Protein AF-A0A956YGV3-F1 (afdb_monomer_lite)

Secondary structure (DSSP, 8-state):
---THHHHHHHHHHHHHHHHHHHHHHHHHHHHHHHHHHHHHHHHHHHHHHHHHHHHHHTTTPPPHHHHHHTTT-TTSS-PPEEEEEE-PPPTTS---EEEEEEE-BTTTBS-----GGGS-HHHHHHHHHHH-TTTTTSSSS-HHHHHHHTT--

Radius of gyration: 38.74 Å; chains: 1; bounding box: 91×34×117 Å

Foldseek 3Di:
DDDPVVVVVVVVVVVVVVVVVVVVVVVVVVVVVVVVVVVVVVVVVVVVVVVVVVVCVVCVPPDDPVVVVCQVVPPPPAQAKDWDWDWDDQDPVRDTDTDTDDIDADPVRGHDDDDPPVPDPPVVVCVCCVPPPVCVVPDPPDDPVVVVVVVVVD

pLDDT: mean 81.66, std 15.14, range [51.5, 97.94]

Sequence (154 aa):
MPKPARIIKWRIRRQQRRQRSGVNVFRWLSVIVLGLATAVFTFIILGAVGVTAVFASFTRDLPDFTELERLGQDSSATFETTKIYAWGQPAANGQRDLTLIYEVIDPLGGDRQWLPLDQIPQQLIDATIAIEDRTFYTNQGFDMIGIGRAFNEY

Structure (mmCIF, N/CA/C/O backbone):
data_AF-A0A956YGV3-F1
#
_entry.id   AF-A0A956YGV3-F1
#
loop_
_atom_site.group_PDB
_atom_site.id
_atom_site.type_symbol
_atom_site.label_atom_id
_atom_site.label_alt_id
_atom_site.label_comp_id
_atom_site.label_asym_id
_atom_site.label_entity_id
_atom_site.label_seq_id
_atom_site.pdbx_PDB_ins_code
_atom_site.Cartn_x
_atom_site.Cartn_y
_atom_site.Cartn_z
_atom_site.occupancy
_atom_site.B_iso_or_equiv
_atom_site.auth_seq_id
_atom_site.auth_comp_id
_atom_site.auth_asym_id
_atom_site.auth_atom_id
_atom_site.pdbx_PDB_model_num
ATOM 1 N N . MET A 1 1 ? 56.926 -4.506 -80.676 1.00 52.97 1 MET A N 1
ATOM 2 C CA . MET A 1 1 ? 55.722 -5.158 -80.104 1.00 52.97 1 MET A CA 1
ATOM 3 C C . MET A 1 1 ? 55.857 -5.238 -78.580 1.00 52.97 1 MET A C 1
ATOM 5 O O . MET A 1 1 ? 56.865 -5.773 -78.126 1.00 52.97 1 MET A O 1
ATOM 9 N N . PRO A 1 2 ? 54.935 -4.686 -77.766 1.00 52.12 2 PRO A N 1
ATOM 10 C CA . PRO A 1 2 ? 55.029 -4.788 -76.311 1.00 52.12 2 PRO A CA 1
ATOM 11 C C . PRO A 1 2 ? 54.624 -6.190 -75.828 1.00 52.12 2 PRO A C 1
ATOM 13 O O . PRO A 1 2 ? 53.641 -6.759 -76.292 1.00 52.12 2 PRO A O 1
ATOM 16 N N . LYS A 1 3 ? 55.396 -6.752 -74.889 1.00 52.34 3 LYS A N 1
ATOM 17 C CA . LYS A 1 3 ? 55.239 -8.128 -74.385 1.00 52.34 3 LYS A CA 1
ATOM 18 C C . LYS A 1 3 ? 53.880 -8.341 -73.666 1.00 52.34 3 LYS A C 1
ATOM 20 O O . LYS A 1 3 ? 53.529 -7.529 -72.801 1.00 52.34 3 LYS A O 1
ATOM 25 N N . P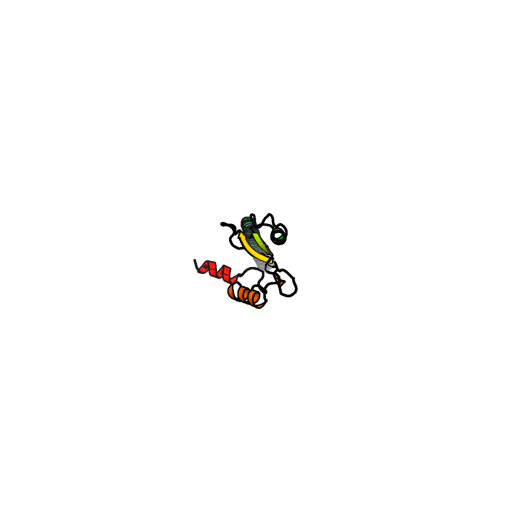RO A 1 4 ? 53.166 -9.463 -73.912 1.00 59.47 4 PRO A N 1
ATOM 26 C CA . PRO A 1 4 ? 51.811 -9.741 -73.393 1.00 59.47 4 PRO A CA 1
ATOM 27 C C . PRO A 1 4 ? 51.719 -9.868 -71.859 1.00 59.47 4 PRO A C 1
ATOM 29 O O . PRO A 1 4 ? 50.645 -9.722 -71.274 1.00 59.47 4 PRO A O 1
ATOM 32 N N . ALA A 1 5 ? 52.851 -10.043 -71.170 1.00 57.16 5 ALA A N 1
ATOM 33 C CA . ALA A 1 5 ? 52.913 -10.163 -69.712 1.00 57.16 5 ALA A CA 1
ATOM 34 C C . ALA A 1 5 ? 52.486 -8.890 -68.942 1.00 57.16 5 ALA A C 1
ATOM 36 O O . ALA A 1 5 ? 52.147 -8.974 -67.758 1.00 57.16 5 ALA A O 1
ATOM 37 N N . ARG A 1 6 ? 52.467 -7.705 -69.578 1.00 54.72 6 ARG A N 1
ATOM 38 C CA . ARG A 1 6 ? 52.013 -6.458 -68.922 1.00 54.72 6 ARG A CA 1
ATOM 39 C C . ARG A 1 6 ? 50.488 -6.337 -68.827 1.00 54.72 6 ARG A C 1
ATOM 41 O O . ARG A 1 6 ? 50.008 -5.677 -67.909 1.00 54.72 6 ARG A O 1
ATOM 48 N N . ILE A 1 7 ? 49.734 -6.993 -69.710 1.00 58.72 7 ILE A N 1
ATOM 49 C CA . ILE A 1 7 ? 48.270 -6.841 -69.790 1.00 58.72 7 ILE A CA 1
ATOM 50 C C . ILE A 1 7 ? 47.570 -7.693 -68.715 1.00 58.72 7 ILE A C 1
ATOM 52 O O . ILE A 1 7 ? 46.615 -7.247 -68.079 1.00 58.72 7 ILE A O 1
ATOM 56 N N . ILE A 1 8 ? 48.109 -8.877 -68.408 1.00 60.50 8 ILE A N 1
ATOM 57 C CA . ILE A 1 8 ? 47.517 -9.812 -67.432 1.00 60.50 8 ILE A CA 1
ATOM 58 C C . ILE A 1 8 ? 47.662 -9.300 -65.986 1.00 60.50 8 ILE A C 1
ATOM 60 O O . ILE A 1 8 ? 46.726 -9.401 -65.189 1.00 60.50 8 ILE A O 1
ATOM 64 N N . LYS A 1 9 ? 48.784 -8.648 -65.645 1.00 54.78 9 LYS A N 1
ATOM 65 C CA . LYS A 1 9 ? 49.003 -8.094 -64.293 1.00 54.78 9 LYS A CA 1
ATOM 66 C C . LYS A 1 9 ? 48.044 -6.947 -63.936 1.00 54.78 9 LYS A C 1
ATOM 68 O O . LYS A 1 9 ? 47.822 -6.696 -62.752 1.00 54.78 9 LYS A O 1
ATOM 73 N N . TRP A 1 10 ? 47.455 -6.268 -64.924 1.00 55.34 10 TRP A N 1
ATOM 74 C CA . TRP A 1 10 ? 46.538 -5.147 -64.680 1.00 55.34 10 TRP A CA 1
ATOM 75 C C . TRP A 1 10 ? 45.118 -5.613 -64.322 1.00 55.34 10 TRP A C 1
ATOM 77 O O . TRP A 1 10 ? 44.461 -5.005 -63.474 1.00 55.34 10 TRP A O 1
ATOM 87 N N . ARG A 1 11 ? 44.665 -6.742 -64.887 1.00 56.53 11 ARG A N 1
ATOM 88 C CA . ARG A 1 11 ? 43.325 -7.299 -64.625 1.00 56.53 11 ARG A CA 1
ATOM 89 C C . ARG A 1 11 ? 43.212 -7.907 -63.220 1.00 56.53 11 ARG A C 1
ATOM 91 O O . ARG A 1 11 ? 42.237 -7.644 -62.521 1.00 56.53 11 ARG A O 1
ATOM 98 N N . ILE A 1 12 ? 44.249 -8.612 -62.764 1.00 58.00 12 ILE A N 1
ATOM 99 C CA . ILE A 1 12 ? 44.270 -9.280 -61.447 1.00 58.00 12 ILE A CA 1
ATOM 100 C C . ILE A 1 12 ? 44.314 -8.261 -60.289 1.00 58.00 12 ILE A C 1
ATOM 102 O O . ILE A 1 12 ? 43.628 -8.423 -59.278 1.00 58.00 12 ILE A O 1
ATOM 106 N N . ARG A 1 13 ? 45.035 -7.140 -60.447 1.00 55.16 13 ARG A N 1
ATOM 107 C CA . ARG A 1 13 ? 45.111 -6.087 -59.412 1.00 55.16 13 ARG A CA 1
ATOM 108 C C . ARG A 1 13 ? 43.794 -5.331 -59.204 1.00 55.16 13 ARG A C 1
ATOM 110 O O . ARG A 1 13 ? 43.547 -4.839 -58.103 1.00 55.16 13 ARG A O 1
ATOM 117 N N . ARG A 1 14 ? 42.937 -5.236 -60.229 1.00 52.59 14 ARG A N 1
ATOM 118 C CA . ARG A 1 14 ? 41.655 -4.512 -60.143 1.00 52.59 14 ARG A CA 1
ATOM 119 C C . ARG A 1 14 ? 40.581 -5.314 -59.392 1.00 52.59 14 ARG A C 1
ATOM 121 O O . ARG A 1 14 ? 39.768 -4.710 -58.697 1.00 52.59 14 ARG A O 1
ATOM 128 N N . GLN A 1 15 ? 40.622 -6.650 -59.451 1.00 53.62 15 GLN A N 1
ATOM 129 C CA . GLN A 1 15 ? 39.724 -7.527 -58.680 1.00 53.62 15 GLN A CA 1
ATOM 130 C C . GLN A 1 15 ? 40.095 -7.603 -57.189 1.00 53.62 15 GLN A C 1
ATOM 132 O O . GLN A 1 15 ? 39.209 -7.527 -56.339 1.00 53.62 15 GLN A O 1
ATOM 137 N N . GLN A 1 16 ? 41.388 -7.640 -56.844 1.00 54.44 16 GLN A N 1
ATOM 138 C CA . GLN A 1 16 ? 41.824 -7.710 -55.438 1.00 54.44 16 GLN A CA 1
ATOM 139 C C . GLN A 1 16 ? 41.551 -6.421 -54.638 1.00 54.44 16 GLN A C 1
ATOM 141 O O . GLN A 1 16 ? 41.324 -6.480 -53.430 1.00 54.44 16 GLN A O 1
ATOM 146 N N . ARG A 1 17 ? 41.523 -5.246 -55.289 1.00 52.53 17 ARG A N 1
ATOM 147 C CA . ARG A 1 17 ? 41.188 -3.972 -54.620 1.00 52.53 17 ARG A CA 1
ATOM 148 C C . ARG A 1 17 ? 39.706 -3.847 -54.251 1.00 52.53 17 ARG A C 1
ATOM 150 O O . ARG A 1 17 ? 39.400 -3.198 -53.257 1.00 52.53 17 ARG A O 1
ATOM 157 N N . ARG A 1 18 ? 38.796 -4.490 -54.996 1.00 52.91 18 ARG A N 1
ATOM 158 C CA . ARG A 1 18 ? 37.356 -4.496 -54.672 1.00 52.91 18 ARG A CA 1
ATOM 159 C C . ARG A 1 18 ? 37.022 -5.410 -53.489 1.00 52.91 18 ARG A C 1
ATOM 161 O O . ARG A 1 18 ? 36.194 -5.035 -52.670 1.00 52.91 18 ARG A O 1
ATOM 168 N N . GLN A 1 19 ? 37.708 -6.545 -53.337 1.00 54.09 19 GLN A N 1
ATOM 169 C CA . GLN A 1 19 ? 37.460 -7.465 -52.215 1.00 54.09 19 GLN A CA 1
ATOM 170 C C . GLN A 1 19 ? 37.970 -6.936 -50.862 1.00 54.09 19 GLN A C 1
ATOM 172 O O . GLN A 1 19 ? 37.321 -7.145 -49.844 1.00 54.09 19 GLN A O 1
ATOM 177 N N . ARG A 1 20 ? 39.082 -6.186 -50.828 1.00 54.47 20 ARG A N 1
ATOM 178 C CA . ARG A 1 20 ? 39.611 -5.600 -49.576 1.00 54.47 20 ARG A CA 1
ATOM 179 C C . ARG A 1 20 ? 38.793 -4.413 -49.045 1.00 54.47 20 ARG A C 1
ATOM 181 O O . ARG A 1 20 ? 38.852 -4.116 -47.858 1.00 54.47 20 ARG A O 1
ATOM 188 N N . SER A 1 21 ? 38.031 -3.743 -49.911 1.00 57.06 21 SER A N 1
ATOM 189 C CA . SER A 1 21 ? 37.205 -2.586 -49.543 1.00 57.06 21 SER A CA 1
ATOM 190 C C . SER A 1 21 ? 35.956 -2.984 -48.745 1.00 57.06 21 SER A C 1
ATOM 192 O O . SER A 1 21 ? 35.660 -2.331 -47.749 1.00 57.06 21 SER A O 1
ATOM 194 N N . GLY A 1 22 ? 35.270 -4.072 -49.120 1.00 61.97 22 GLY A N 1
ATOM 195 C CA . GLY A 1 22 ? 34.054 -4.526 -48.429 1.00 61.97 22 GLY A CA 1
ATOM 196 C C . GLY A 1 22 ? 34.309 -5.045 -47.010 1.00 61.97 22 GLY A C 1
ATOM 197 O O . GLY A 1 22 ? 33.546 -4.740 -46.100 1.00 61.97 22 GLY A O 1
ATOM 198 N N . VAL A 1 23 ? 35.427 -5.748 -46.795 1.00 70.50 23 VAL A N 1
ATOM 199 C CA . VAL A 1 23 ? 35.802 -6.290 -45.473 1.00 70.50 23 VAL A CA 1
ATOM 200 C C . VAL A 1 23 ? 36.085 -5.171 -44.467 1.00 70.50 23 VAL A C 1
ATOM 202 O O . VAL A 1 23 ? 35.675 -5.260 -43.313 1.00 70.50 23 VAL A O 1
ATOM 205 N N . ASN A 1 24 ? 36.725 -4.080 -44.900 1.00 73.31 24 ASN A N 1
ATOM 206 C CA . ASN A 1 24 ? 36.985 -2.937 -44.024 1.00 73.31 24 ASN A CA 1
ATOM 207 C C . ASN A 1 24 ? 35.693 -2.205 -43.638 1.00 73.31 24 ASN A C 1
ATOM 209 O O . ASN A 1 24 ? 35.555 -1.819 -42.483 1.00 73.31 24 ASN A O 1
ATOM 213 N N . VAL A 1 25 ? 34.743 -2.055 -44.568 1.00 80.75 25 VAL A N 1
ATOM 214 C CA . VAL A 1 25 ? 33.431 -1.441 -44.289 1.00 80.75 25 VAL A CA 1
ATOM 215 C C . VAL A 1 25 ? 32.627 -2.295 -43.309 1.00 80.75 25 VAL A C 1
ATOM 217 O O . VAL A 1 25 ? 32.116 -1.767 -42.326 1.00 80.75 25 VAL A O 1
ATOM 220 N N . PHE A 1 26 ? 32.583 -3.614 -43.513 1.00 82.88 26 PHE A N 1
ATOM 221 C CA . PHE A 1 26 ? 31.899 -4.535 -42.601 1.00 82.88 26 PHE A CA 1
ATOM 222 C C . PHE A 1 26 ? 32.524 -4.522 -41.198 1.00 82.88 26 PHE A C 1
ATOM 224 O O . PHE A 1 26 ? 31.810 -4.513 -40.199 1.00 82.88 26 PHE A O 1
ATOM 231 N N . ARG A 1 27 ? 33.859 -4.433 -41.116 1.00 86.31 27 ARG A N 1
ATOM 232 C CA . ARG A 1 27 ? 34.581 -4.305 -39.845 1.00 86.31 27 ARG A CA 1
ATOM 233 C C . ARG A 1 27 ? 34.225 -3.008 -39.115 1.00 86.31 27 ARG A C 1
ATOM 235 O O . ARG A 1 27 ? 33.908 -3.055 -37.932 1.00 86.31 27 ARG A O 1
ATOM 242 N N . TRP A 1 28 ? 34.222 -1.866 -39.800 1.00 89.50 28 TRP A N 1
ATOM 243 C CA . TRP A 1 28 ? 33.838 -0.591 -39.182 1.00 89.50 28 TRP A CA 1
ATOM 244 C C . TRP A 1 28 ? 32.371 -0.572 -38.741 1.00 89.50 28 TRP A C 1
ATOM 246 O O . TRP A 1 28 ? 32.088 -0.128 -37.632 1.00 89.50 28 TRP A O 1
ATOM 256 N N . LEU A 1 29 ? 31.458 -1.134 -39.539 1.00 91.81 29 LEU A N 1
ATOM 257 C CA . LEU A 1 29 ? 30.056 -1.305 -39.143 1.00 91.81 29 LEU A CA 1
ATOM 258 C C . LEU A 1 29 ? 29.920 -2.176 -37.889 1.00 91.81 29 LEU A C 1
ATOM 260 O O . LEU A 1 29 ? 29.215 -1.794 -36.963 1.00 91.81 29 LEU A O 1
ATOM 264 N N . SER A 1 30 ? 30.639 -3.301 -37.816 1.00 89.94 30 SER A N 1
ATOM 265 C CA . SER A 1 30 ? 30.601 -4.175 -36.636 1.00 89.94 30 SER A CA 1
ATOM 266 C C . SER A 1 30 ? 31.126 -3.494 -35.366 1.00 89.94 30 SER A C 1
ATOM 268 O O . SER A 1 30 ? 30.552 -3.678 -34.298 1.00 89.94 30 SER A O 1
ATOM 270 N N . VAL A 1 31 ? 32.156 -2.646 -35.481 1.00 94.00 31 VAL A N 1
ATOM 271 C CA . VAL A 1 31 ? 32.686 -1.857 -34.354 1.00 94.00 31 VAL A CA 1
ATOM 272 C C . VAL A 1 31 ? 31.676 -0.807 -33.893 1.00 94.00 31 VAL A C 1
ATOM 274 O O . VAL A 1 31 ? 31.490 -0.636 -32.692 1.00 94.00 31 VAL A O 1
ATOM 277 N N . ILE A 1 32 ? 30.993 -0.135 -34.824 1.00 94.94 32 ILE A N 1
ATOM 278 C CA . ILE A 1 32 ? 29.956 0.855 -34.495 1.00 94.94 32 ILE A CA 1
ATOM 279 C C . ILE A 1 32 ? 28.769 0.182 -33.800 1.00 94.94 32 ILE A C 1
ATOM 281 O O . ILE A 1 32 ? 28.318 0.667 -32.766 1.00 94.94 32 ILE A O 1
ATOM 285 N N . VAL A 1 33 ? 28.286 -0.946 -34.331 1.00 96.12 33 VAL A N 1
ATOM 286 C CA . VAL A 1 33 ? 27.176 -1.704 -33.731 1.00 96.12 33 VAL A CA 1
ATOM 287 C C . VAL A 1 33 ? 27.547 -2.200 -32.336 1.00 96.12 33 VAL A C 1
ATOM 289 O O . VAL A 1 33 ? 26.753 -2.049 -31.412 1.00 96.12 33 VAL A O 1
ATOM 292 N N . LEU A 1 34 ? 28.758 -2.736 -32.162 1.00 96.12 34 LEU A N 1
ATOM 293 C CA . LEU A 1 34 ? 29.239 -3.169 -30.853 1.00 96.12 34 LEU A CA 1
ATOM 294 C C . LEU A 1 34 ? 29.335 -1.990 -29.877 1.00 96.12 34 LEU A C 1
ATOM 296 O O . LEU A 1 34 ? 28.851 -2.101 -28.757 1.00 96.12 34 LEU A O 1
ATOM 300 N N . GLY A 1 35 ? 29.887 -0.853 -30.311 1.00 96.50 35 GLY A N 1
ATOM 301 C CA . GLY A 1 35 ? 29.973 0.359 -29.496 1.00 96.50 35 GLY A CA 1
ATOM 302 C C . GLY A 1 35 ? 28.599 0.874 -29.058 1.00 96.50 35 GLY A C 1
ATOM 303 O O . GLY A 1 35 ? 28.398 1.185 -27.883 1.00 96.50 35 GLY A O 1
ATOM 304 N N . LEU A 1 36 ? 27.622 0.890 -29.969 1.00 96.88 36 LEU A N 1
ATOM 305 C CA . LEU A 1 36 ? 26.243 1.261 -29.652 1.00 96.88 36 LEU A CA 1
ATOM 306 C C . LEU A 1 36 ? 25.617 0.281 -28.650 1.00 96.88 36 LEU A C 1
ATOM 308 O O . LEU A 1 36 ? 25.031 0.710 -27.660 1.00 96.88 36 LEU A O 1
ATOM 312 N N . ALA A 1 37 ? 25.783 -1.025 -28.870 1.00 96.69 37 ALA A N 1
ATOM 313 C CA . ALA A 1 37 ? 25.265 -2.053 -27.973 1.00 96.69 37 ALA A CA 1
ATOM 314 C C . ALA A 1 37 ? 25.864 -1.920 -26.566 1.00 96.69 37 ALA A C 1
ATOM 316 O O . ALA A 1 37 ? 25.129 -1.966 -25.581 1.00 96.69 37 ALA A O 1
ATOM 317 N N . THR A 1 38 ? 27.177 -1.681 -26.463 1.00 96.94 38 THR A N 1
ATOM 318 C CA . THR A 1 38 ? 27.833 -1.429 -25.173 1.00 96.94 38 THR A CA 1
ATOM 319 C C . THR A 1 38 ? 27.317 -0.160 -24.507 1.00 96.94 38 THR A C 1
ATOM 321 O O . THR A 1 38 ? 27.050 -0.186 -23.314 1.00 96.94 38 THR A O 1
ATOM 324 N N . ALA A 1 39 ? 27.100 0.923 -25.259 1.00 96.81 39 ALA A N 1
ATOM 325 C CA . ALA A 1 39 ? 26.594 2.175 -24.703 1.00 96.81 39 ALA A CA 1
ATOM 326 C C . ALA A 1 39 ? 25.167 2.018 -24.156 1.00 96.81 39 ALA A C 1
ATOM 328 O O . ALA A 1 39 ? 24.885 2.461 -23.044 1.00 96.81 39 ALA A O 1
ATOM 329 N N . VAL A 1 40 ? 24.291 1.331 -24.897 1.00 97.62 40 VAL A N 1
ATOM 330 C CA . VAL A 1 40 ? 22.928 1.006 -24.449 1.00 97.62 40 VAL A CA 1
ATOM 331 C C . VAL A 1 40 ? 22.966 0.119 -23.207 1.00 97.62 40 VAL A C 1
ATOM 333 O O . VAL A 1 40 ? 22.272 0.398 -22.234 1.00 97.62 40 VAL A O 1
ATOM 336 N N . PHE A 1 41 ? 23.810 -0.913 -23.199 1.00 97.25 41 PHE A N 1
ATOM 337 C CA . PHE A 1 41 ? 23.956 -1.803 -22.050 1.00 97.25 41 PHE A CA 1
ATOM 338 C C . PHE A 1 41 ? 24.444 -1.055 -20.801 1.00 97.25 41 PHE A C 1
ATOM 340 O O . PHE A 1 41 ? 23.862 -1.194 -19.726 1.00 97.25 41 PHE A O 1
ATOM 347 N N . THR A 1 42 ? 25.461 -0.202 -20.942 1.00 96.94 42 THR A N 1
ATOM 348 C CA . THR A 1 42 ? 25.965 0.641 -19.852 1.00 96.94 42 THR A CA 1
ATOM 349 C C . THR A 1 42 ? 24.904 1.621 -19.358 1.00 96.94 42 THR A C 1
ATOM 351 O O . THR A 1 42 ? 24.760 1.785 -18.149 1.00 96.94 42 THR A O 1
ATOM 354 N N . PHE A 1 43 ? 24.126 2.228 -20.259 1.00 97.50 43 PHE A N 1
ATOM 355 C CA . PHE A 1 43 ? 23.021 3.112 -19.891 1.00 97.50 43 PHE A CA 1
ATOM 356 C C . PHE A 1 43 ? 21.940 2.378 -19.085 1.00 97.50 43 PHE A C 1
ATOM 358 O O . PHE A 1 43 ? 21.503 2.887 -18.057 1.00 97.50 43 PHE A O 1
ATOM 365 N N . ILE A 1 44 ? 21.561 1.162 -19.495 1.00 97.12 44 ILE A N 1
ATOM 366 C CA . ILE A 1 44 ? 20.593 0.332 -18.763 1.00 97.12 44 ILE A CA 1
ATOM 367 C C . ILE A 1 44 ? 21.115 -0.004 -17.362 1.00 97.12 44 ILE A C 1
ATOM 369 O O . ILE A 1 44 ? 20.372 0.139 -16.394 1.00 97.12 44 ILE A O 1
ATOM 373 N N . ILE A 1 45 ? 22.386 -0.405 -17.231 1.00 97.44 45 ILE A N 1
ATOM 374 C CA . ILE A 1 45 ? 22.982 -0.706 -15.920 1.00 97.44 45 ILE A CA 1
ATOM 375 C C . ILE A 1 45 ? 23.003 0.538 -15.031 1.00 97.44 45 ILE A C 1
ATOM 377 O O . ILE A 1 45 ? 22.585 0.464 -13.879 1.00 97.44 45 ILE A O 1
ATOM 381 N N . LEU A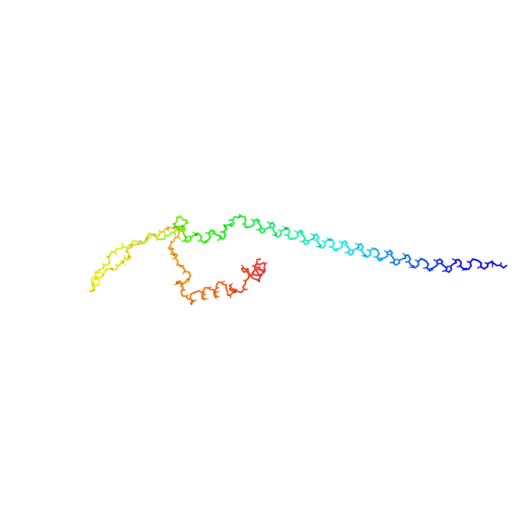 1 46 ? 23.455 1.681 -15.551 1.00 97.38 46 LEU A N 1
ATOM 382 C CA . LEU A 1 46 ? 23.461 2.943 -14.805 1.00 97.38 46 LEU A CA 1
ATOM 383 C C . LEU A 1 46 ? 22.053 3.342 -14.362 1.00 97.38 46 LEU A C 1
ATOM 385 O O . LEU A 1 46 ? 21.867 3.721 -13.209 1.00 97.38 46 LEU A O 1
ATOM 389 N N . GLY A 1 47 ? 21.066 3.204 -15.249 1.00 96.31 47 GLY A N 1
ATOM 390 C CA . GLY A 1 47 ? 19.662 3.434 -14.928 1.00 96.31 47 GLY A CA 1
ATOM 391 C C . GLY A 1 47 ? 19.169 2.512 -13.812 1.00 96.31 47 GLY A C 1
ATOM 392 O O . GLY A 1 47 ? 18.612 2.993 -12.831 1.00 96.31 47 GLY A O 1
ATOM 393 N N . ALA A 1 48 ? 19.433 1.207 -13.906 1.00 95.62 48 ALA A N 1
ATOM 394 C CA . ALA A 1 48 ? 19.024 0.228 -12.898 1.00 95.62 48 ALA A CA 1
ATOM 395 C C . ALA A 1 48 ? 19.690 0.468 -11.531 1.00 95.62 48 ALA A C 1
ATOM 397 O O . ALA A 1 48 ? 19.023 0.382 -10.498 1.00 95.62 48 ALA A O 1
ATOM 398 N N . VAL A 1 49 ? 20.981 0.819 -11.517 1.00 96.31 49 VAL A N 1
ATOM 399 C CA . VAL A 1 49 ? 21.706 1.195 -10.292 1.00 96.31 49 VAL A CA 1
ATOM 400 C C . VAL A 1 49 ? 21.124 2.478 -9.704 1.00 96.31 49 VAL A C 1
ATOM 402 O O . VAL A 1 49 ? 20.882 2.532 -8.502 1.00 96.31 49 VAL A O 1
ATOM 405 N N . GLY A 1 50 ? 20.843 3.481 -10.540 1.00 95.56 50 GLY A N 1
ATOM 406 C CA . GLY A 1 50 ? 20.219 4.734 -10.117 1.00 95.56 50 GLY A CA 1
ATOM 407 C C . GLY A 1 50 ? 18.840 4.520 -9.492 1.00 95.56 50 GLY A C 1
ATOM 408 O O . GLY A 1 50 ? 18.604 4.979 -8.379 1.00 95.56 50 GLY A O 1
ATOM 409 N N . VAL A 1 51 ? 17.959 3.764 -10.158 1.00 93.62 51 VAL A N 1
ATOM 410 C CA . VAL A 1 51 ? 16.621 3.424 -9.642 1.00 93.62 51 VAL A CA 1
ATOM 411 C C . VAL A 1 51 ? 16.723 2.673 -8.317 1.00 93.62 51 VAL A C 1
ATOM 413 O O . VAL A 1 51 ? 16.064 3.054 -7.355 1.00 93.62 51 VAL A O 1
ATOM 416 N N . THR A 1 52 ? 17.585 1.656 -8.236 1.00 92.69 52 THR A N 1
ATOM 417 C CA . THR A 1 52 ? 17.792 0.889 -6.995 1.00 92.69 52 THR A CA 1
ATOM 418 C C . THR A 1 52 ? 18.306 1.775 -5.862 1.00 92.69 52 THR A C 1
ATOM 420 O O . THR A 1 52 ? 17.837 1.654 -4.735 1.00 92.69 52 THR A O 1
ATOM 423 N N . ALA A 1 53 ? 19.244 2.683 -6.143 1.00 93.50 53 ALA A N 1
ATOM 424 C CA . ALA A 1 53 ? 19.794 3.591 -5.141 1.00 93.50 53 ALA A CA 1
ATOM 425 C C . ALA A 1 53 ? 18.746 4.587 -4.624 1.00 93.50 53 ALA A C 1
ATOM 427 O O . ALA A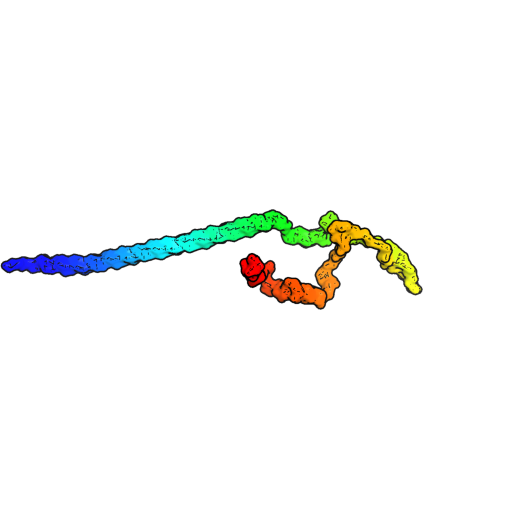 1 53 ? 18.660 4.810 -3.419 1.00 93.50 53 ALA A O 1
ATOM 428 N N . VAL A 1 54 ? 17.929 5.153 -5.519 1.00 90.88 54 VAL A N 1
ATOM 429 C CA . VAL A 1 54 ? 16.822 6.049 -5.151 1.00 90.88 54 VAL A CA 1
ATOM 430 C C . VAL A 1 54 ? 15.780 5.301 -4.325 1.00 90.88 54 VAL A C 1
ATOM 432 O O . VAL A 1 54 ? 15.394 5.779 -3.262 1.00 90.88 54 VAL A O 1
ATOM 435 N N . PHE A 1 55 ? 15.373 4.112 -4.775 1.00 88.88 55 PHE A N 1
ATOM 436 C CA . PHE A 1 55 ? 14.436 3.264 -4.046 1.00 88.88 55 PHE A CA 1
ATOM 437 C C . PHE A 1 55 ? 14.963 2.948 -2.643 1.00 88.88 55 PHE A C 1
ATOM 439 O O . PHE A 1 55 ? 14.308 3.283 -1.666 1.00 88.88 55 PHE A O 1
ATOM 446 N N . ALA A 1 56 ? 16.188 2.427 -2.532 1.00 90.44 56 ALA A N 1
ATOM 447 C CA . ALA A 1 56 ? 16.811 2.110 -1.248 1.00 90.44 56 ALA A CA 1
ATOM 448 C C . ALA A 1 56 ? 16.973 3.339 -0.338 1.00 90.44 56 ALA A C 1
ATOM 450 O O . ALA A 1 56 ? 16.905 3.210 0.882 1.00 90.44 56 ALA A O 1
ATOM 451 N N . SER A 1 57 ? 17.189 4.527 -0.911 1.00 91.56 57 SER A N 1
ATOM 452 C CA . SER A 1 57 ? 17.244 5.775 -0.149 1.00 91.56 57 SER A CA 1
ATOM 453 C C . SER A 1 57 ? 15.881 6.155 0.421 1.00 91.56 57 SER A C 1
ATOM 455 O O . SER A 1 57 ? 15.821 6.576 1.571 1.00 91.56 57 SER A O 1
ATOM 457 N N . PHE A 1 58 ? 14.805 6.031 -0.361 1.00 87.19 58 PHE A N 1
ATOM 458 C CA . PHE A 1 58 ? 13.454 6.345 0.108 1.00 87.19 58 PHE A CA 1
ATOM 459 C C . PHE A 1 58 ? 12.903 5.291 1.063 1.00 87.19 58 PHE A C 1
ATOM 461 O O . PHE A 1 58 ? 12.134 5.632 1.954 1.00 87.19 58 PHE A O 1
ATOM 468 N N . THR A 1 59 ? 13.313 4.031 0.916 1.00 87.69 59 THR A N 1
ATOM 469 C CA . THR A 1 59 ? 12.829 2.941 1.766 1.00 87.69 59 THR A CA 1
ATOM 470 C C . THR A 1 59 ? 13.662 2.693 3.012 1.00 87.69 59 THR A C 1
ATOM 472 O O . THR A 1 59 ? 13.366 1.768 3.758 1.00 87.69 59 THR A O 1
ATOM 475 N N . ARG A 1 60 ? 14.713 3.482 3.251 1.00 86.50 60 ARG A N 1
ATOM 476 C CA . ARG A 1 60 ? 15.652 3.240 4.353 1.00 86.50 60 ARG A CA 1
ATOM 477 C C . ARG A 1 60 ? 15.009 3.341 5.733 1.00 86.50 60 ARG A C 1
ATOM 479 O O . ARG A 1 60 ? 15.407 2.609 6.632 1.00 86.50 60 ARG A O 1
ATOM 486 N N . ASP A 1 61 ? 14.045 4.242 5.861 1.00 85.81 61 ASP A N 1
ATOM 487 C CA . ASP A 1 61 ? 13.371 4.544 7.122 1.00 85.81 61 ASP A CA 1
ATOM 488 C C . ASP A 1 61 ? 11.990 3.878 7.209 1.00 85.81 61 ASP A C 1
ATOM 490 O O . ASP A 1 61 ? 11.253 4.119 8.165 1.00 85.81 61 ASP A O 1
ATOM 494 N N . LEU A 1 62 ? 11.612 3.059 6.215 1.00 82.50 62 LEU A N 1
ATOM 495 C CA . LEU A 1 62 ? 10.361 2.319 6.300 1.00 82.50 62 LEU A CA 1
ATOM 496 C C . LEU A 1 62 ? 10.504 1.166 7.307 1.00 82.50 62 LEU A C 1
ATOM 498 O O . LEU A 1 62 ? 11.469 0.401 7.213 1.00 82.50 62 LEU A O 1
ATOM 502 N N . PRO A 1 63 ? 9.549 1.024 8.245 1.00 76.94 63 PRO A N 1
ATOM 503 C CA . PRO A 1 63 ? 9.489 -0.133 9.128 1.00 76.94 63 PRO A CA 1
ATOM 504 C C . PRO A 1 63 ? 9.310 -1.416 8.313 1.00 76.94 63 PRO A C 1
ATOM 506 O O . PRO A 1 63 ? 8.742 -1.401 7.214 1.00 76.94 63 PRO A O 1
ATOM 509 N N . ASP A 1 64 ? 9.802 -2.532 8.850 1.00 79.44 64 ASP A N 1
ATOM 510 C CA . ASP A 1 64 ? 9.607 -3.827 8.203 1.00 79.44 64 ASP A CA 1
ATOM 511 C C . ASP A 1 64 ? 8.113 -4.179 8.198 1.00 79.44 64 ASP A C 1
ATOM 513 O O . ASP A 1 64 ? 7.396 -3.956 9.174 1.00 79.44 64 ASP A O 1
ATOM 517 N N . PHE A 1 65 ? 7.623 -4.767 7.109 1.00 70.81 65 PHE A N 1
ATOM 518 C CA . PHE A 1 65 ? 6.207 -5.120 6.987 1.00 70.81 65 PHE A CA 1
ATOM 519 C C . PHE A 1 65 ? 5.784 -6.145 8.049 1.00 70.81 65 PHE A C 1
ATOM 521 O O . PHE A 1 65 ? 4.618 -6.185 8.435 1.00 70.81 65 PHE A O 1
ATOM 528 N N . THR A 1 66 ? 6.729 -6.941 8.564 1.00 74.44 66 THR A N 1
ATOM 529 C CA . THR A 1 66 ? 6.477 -7.886 9.661 1.00 74.44 66 THR A CA 1
ATOM 530 C C . THR A 1 66 ? 6.174 -7.193 10.993 1.00 74.44 66 THR A C 1
ATOM 532 O O . THR A 1 66 ? 5.564 -7.796 11.875 1.00 74.44 66 THR A O 1
ATOM 535 N N . GLU A 1 67 ? 6.540 -5.918 11.152 1.00 69.19 67 GLU A N 1
ATOM 536 C CA . GLU A 1 67 ? 6.161 -5.122 12.322 1.00 69.19 67 GLU A CA 1
ATOM 537 C C . GLU A 1 67 ? 4.674 -4.758 12.292 1.00 69.19 67 GLU A C 1
ATOM 539 O O . GLU A 1 67 ? 4.049 -4.692 13.348 1.00 69.19 67 GLU A O 1
ATOM 544 N N . LEU A 1 68 ? 4.065 -4.620 11.108 1.00 65.62 68 LEU A N 1
ATOM 545 C CA . LEU A 1 68 ? 2.632 -4.327 10.980 1.00 65.62 68 LEU A CA 1
ATOM 546 C C . LEU A 1 68 ? 1.758 -5.463 11.525 1.00 65.62 68 LEU A C 1
ATOM 548 O O . LEU A 1 68 ? 0.729 -5.207 12.143 1.00 65.62 68 LEU A O 1
ATOM 552 N N . GLU A 1 69 ? 2.188 -6.715 11.352 1.00 65.06 69 GLU A N 1
ATOM 553 C CA . GLU A 1 69 ? 1.511 -7.884 11.929 1.00 65.06 69 GLU A CA 1
ATOM 554 C C . GLU A 1 69 ? 1.615 -7.901 13.465 1.00 65.06 69 GLU A C 1
ATOM 556 O O . GLU A 1 69 ? 0.716 -8.381 14.158 1.00 65.06 69 GLU A O 1
ATOM 561 N N . ARG A 1 70 ? 2.686 -7.307 14.009 1.00 63.47 70 ARG A N 1
ATOM 562 C CA . ARG A 1 70 ? 2.916 -7.186 15.454 1.00 63.47 70 ARG A CA 1
ATOM 563 C C . ARG A 1 70 ? 2.196 -6.004 16.097 1.00 63.47 70 ARG A C 1
ATOM 565 O O . ARG A 1 70 ? 1.880 -6.097 17.279 1.00 63.47 70 ARG A O 1
ATOM 572 N N . LEU A 1 71 ? 1.867 -4.941 15.354 1.00 61.56 71 LEU A N 1
ATOM 573 C CA . LEU A 1 71 ? 1.153 -3.765 15.887 1.00 61.56 71 LEU A CA 1
ATOM 574 C C . LEU A 1 71 ? -0.207 -4.106 16.526 1.00 61.56 71 LEU A C 1
ATOM 576 O O . LEU A 1 71 ? -0.655 -3.394 17.423 1.00 61.56 71 LEU A O 1
ATOM 580 N N . GLY A 1 72 ? -0.849 -5.199 16.099 1.00 55.88 72 GLY A N 1
ATOM 581 C CA . GLY A 1 72 ? -2.082 -5.714 16.710 1.00 55.88 72 GLY A CA 1
ATOM 582 C C . GLY A 1 72 ? -1.870 -6.725 17.847 1.00 55.88 72 GLY A C 1
ATOM 583 O O . GLY A 1 72 ? -2.831 -7.086 18.522 1.00 55.88 72 GLY A O 1
ATOM 584 N N . GLN A 1 73 ? -0.640 -7.208 18.055 1.00 58.97 73 GLN A N 1
ATOM 585 C CA . GLN A 1 73 ? -0.293 -8.213 19.071 1.00 58.97 73 GLN A CA 1
ATOM 586 C C . GLN A 1 73 ? 0.381 -7.585 20.298 1.00 58.97 73 GLN A C 1
ATOM 588 O O . GLN A 1 73 ? 0.100 -7.992 21.426 1.00 58.97 73 GLN A O 1
ATOM 593 N N . ASP A 1 74 ? 1.212 -6.563 20.091 1.00 56.34 74 ASP A N 1
ATOM 594 C CA . ASP A 1 74 ? 1.890 -5.830 21.156 1.00 56.34 74 ASP A CA 1
ATOM 595 C C . ASP A 1 74 ? 1.076 -4.586 21.539 1.00 56.34 74 ASP A C 1
ATOM 597 O O . ASP A 1 74 ? 1.289 -3.483 21.035 1.00 56.34 74 ASP A O 1
ATOM 601 N N . SER A 1 75 ? 0.151 -4.741 22.492 1.00 54.00 75 SER A N 1
ATOM 602 C CA . SER A 1 75 ? -0.678 -3.640 23.024 1.00 54.00 75 SER A CA 1
ATOM 603 C C . SER A 1 75 ? 0.124 -2.494 23.672 1.00 54.00 75 SER A C 1
ATOM 605 O O . SER A 1 75 ? -0.459 -1.515 24.123 1.00 54.00 75 SER A O 1
ATOM 607 N N . SER A 1 76 ? 1.451 -2.616 23.771 1.00 51.50 76 SER A N 1
ATOM 608 C CA . SER A 1 76 ? 2.362 -1.606 24.316 1.00 51.50 76 SER A CA 1
ATOM 609 C C . SER A 1 76 ? 2.846 -0.583 23.282 1.00 51.50 76 SER A C 1
ATOM 611 O O . SER A 1 76 ? 3.339 0.471 23.686 1.00 51.50 76 SER A O 1
ATOM 613 N N . ALA A 1 77 ? 2.726 -0.868 21.980 1.00 54.31 77 ALA A N 1
ATOM 614 C CA . ALA A 1 77 ? 3.215 0.003 20.905 1.00 54.31 77 ALA A CA 1
ATOM 615 C C . ALA A 1 77 ? 2.121 0.884 20.275 1.00 54.31 77 ALA A C 1
ATOM 617 O O . ALA A 1 77 ? 2.437 1.795 19.506 1.00 54.31 77 ALA A O 1
ATOM 618 N N . THR A 1 78 ? 0.851 0.648 20.615 1.00 58.03 78 THR A N 1
ATOM 619 C CA . THR A 1 78 ? -0.285 1.302 19.964 1.00 58.03 78 THR A CA 1
ATOM 620 C C . THR A 1 78 ? -1.127 2.081 20.971 1.00 58.03 78 THR A C 1
ATOM 622 O O . THR A 1 78 ? -1.466 1.593 22.047 1.00 58.03 78 THR A O 1
ATOM 625 N N . PHE A 1 79 ? -1.422 3.338 20.635 1.00 63.03 79 PHE A N 1
ATOM 626 C CA . PHE A 1 79 ? -2.244 4.236 21.444 1.00 63.03 79 PHE A CA 1
ATOM 627 C C . PHE A 1 79 ? -3.715 3.806 21.368 1.00 63.03 79 PHE A C 1
ATOM 629 O O . PHE A 1 79 ? -4.442 4.241 20.475 1.00 63.03 79 PHE A O 1
ATOM 636 N N . GLU A 1 80 ? -4.133 2.940 22.290 1.00 70.62 80 GLU A N 1
ATOM 637 C CA . GLU A 1 80 ? -5.506 2.438 22.380 1.00 70.62 80 GLU A CA 1
ATOM 638 C C . GLU A 1 80 ? -6.388 3.267 23.313 1.00 70.62 80 GLU A C 1
ATOM 640 O O . GLU A 1 80 ? -5.941 3.807 24.330 1.00 70.62 80 GLU A O 1
ATOM 645 N N . THR A 1 81 ? -7.686 3.301 23.007 1.00 83.06 81 THR A N 1
ATOM 646 C CA . THR A 1 81 ? -8.685 3.902 23.898 1.00 83.06 81 THR A CA 1
ATOM 647 C C . THR A 1 81 ? -8.968 2.973 25.078 1.00 83.06 81 THR A C 1
ATOM 649 O O . THR A 1 81 ? -9.408 1.834 24.907 1.00 83.06 81 THR A O 1
ATOM 652 N N . THR A 1 82 ? -8.751 3.456 26.306 1.00 85.50 82 THR A N 1
ATOM 653 C CA . THR A 1 82 ? -9.058 2.664 27.509 1.00 85.50 82 THR A CA 1
ATOM 654 C C . THR A 1 82 ? -10.551 2.730 27.798 1.00 85.50 82 THR A C 1
ATOM 656 O O . THR A 1 82 ? -11.083 3.802 28.080 1.00 85.50 82 THR A O 1
ATOM 659 N N . LYS A 1 83 ? -11.226 1.577 27.793 1.00 88.44 83 LYS A N 1
ATOM 660 C CA . LYS A 1 83 ? -12.664 1.469 28.072 1.00 88.44 83 LYS A CA 1
ATOM 661 C C . LYS A 1 83 ? -12.925 1.011 29.505 1.00 88.44 83 LYS A C 1
ATOM 663 O O . LYS A 1 83 ? -12.420 -0.025 29.935 1.00 88.44 83 LYS A O 1
ATOM 668 N N . ILE A 1 84 ? -13.743 1.764 30.235 1.00 91.31 84 ILE A N 1
ATOM 669 C CA . ILE A 1 84 ? -14.143 1.471 31.614 1.00 91.31 84 ILE A CA 1
ATOM 670 C C . ILE A 1 84 ? -15.598 1.008 31.614 1.00 91.31 84 ILE A C 1
ATOM 672 O O . ILE A 1 84 ? -16.500 1.734 31.192 1.00 91.31 84 ILE A O 1
ATOM 676 N N . TYR A 1 85 ? -15.826 -0.196 32.134 1.00 94.50 85 TYR A N 1
ATOM 677 C CA . TYR A 1 85 ? -17.146 -0.810 32.240 1.00 94.50 85 TYR A CA 1
ATOM 678 C C . TYR A 1 85 ? -17.592 -0.909 33.700 1.00 94.50 85 TYR A C 1
ATOM 680 O O . TYR A 1 85 ? -16.779 -1.124 34.599 1.00 94.50 85 TYR A O 1
ATOM 688 N N . ALA A 1 86 ? -18.899 -0.820 33.927 1.00 94.12 86 ALA A N 1
ATOM 689 C CA . ALA A 1 86 ? -19.535 -1.174 35.190 1.00 94.12 86 ALA A CA 1
ATOM 690 C C . ALA A 1 86 ? -20.624 -2.222 34.961 1.00 94.12 86 ALA A C 1
ATOM 692 O O . ALA A 1 86 ? -21.144 -2.373 33.857 1.00 94.12 86 ALA A O 1
ATOM 693 N N . TRP A 1 87 ? -20.994 -2.952 36.013 1.00 93.75 87 TRP A N 1
ATOM 694 C CA . TRP A 1 87 ? -22.141 -3.853 35.943 1.00 93.75 87 TRP A CA 1
ATOM 695 C C . TRP A 1 87 ? -23.429 -3.062 35.715 1.00 93.75 87 TRP A C 1
ATOM 697 O O . TRP A 1 87 ? -23.773 -2.190 36.515 1.00 93.75 87 TRP A O 1
ATOM 707 N N . GLY A 1 88 ? -24.143 -3.405 34.645 1.00 88.88 88 GLY A N 1
ATOM 708 C CA . GLY A 1 88 ? -25.466 -2.879 34.349 1.00 88.88 88 GLY A CA 1
ATOM 709 C C . GLY A 1 88 ? -26.533 -3.394 35.314 1.00 88.88 88 GLY A C 1
ATOM 710 O O . GLY A 1 88 ? -26.283 -4.218 36.206 1.00 88.88 88 GLY A O 1
ATOM 711 N N . GLN A 1 89 ? -27.756 -2.897 35.132 1.00 88.38 89 GLN A N 1
ATOM 712 C CA . GLN A 1 89 ? -28.904 -3.394 35.883 1.00 88.38 89 GLN A CA 1
ATOM 713 C C . GLN A 1 89 ? -29.151 -4.881 35.563 1.00 88.38 89 GLN A C 1
ATOM 715 O O . GLN A 1 89 ? -28.930 -5.299 34.426 1.00 88.38 89 GLN A O 1
ATOM 720 N N . PRO A 1 90 ? -29.601 -5.693 36.538 1.00 89.19 90 PRO A N 1
ATOM 721 C CA . PRO A 1 90 ? -29.945 -7.082 36.274 1.00 89.19 90 PRO A CA 1
ATOM 722 C C . PRO A 1 90 ? -31.099 -7.163 35.275 1.00 89.19 90 PRO A C 1
ATOM 724 O O . PRO A 1 90 ? -32.139 -6.531 35.468 1.00 89.19 90 PRO A O 1
ATOM 727 N N . ALA A 1 91 ? -30.933 -7.981 34.243 1.00 86.88 91 ALA A N 1
ATOM 728 C CA . ALA A 1 91 ? -32.030 -8.408 33.397 1.00 86.88 91 ALA A CA 1
ATOM 729 C C . ALA A 1 91 ? -33.016 -9.274 34.203 1.00 86.88 91 ALA A C 1
ATOM 731 O O . ALA A 1 91 ? -32.706 -9.776 35.286 1.00 86.88 91 ALA A O 1
ATOM 732 N N . ALA A 1 92 ? -34.224 -9.479 33.671 1.00 88.12 92 ALA A N 1
ATOM 733 C CA . ALA A 1 92 ? -35.290 -10.231 34.344 1.00 88.12 92 ALA A CA 1
ATOM 734 C C . ALA A 1 92 ? -34.905 -11.685 34.704 1.00 88.12 92 ALA A C 1
ATOM 736 O O . ALA A 1 92 ? -35.495 -12.276 35.604 1.00 88.12 92 ALA A O 1
ATOM 737 N N . ASN A 1 93 ? -33.902 -12.253 34.030 1.00 91.38 93 ASN A N 1
ATOM 738 C CA . ASN A 1 93 ? -33.324 -13.573 34.306 1.00 91.38 93 ASN A CA 1
ATOM 739 C C . ASN A 1 93 ? -32.198 -13.548 35.369 1.00 91.38 93 ASN A C 1
ATOM 741 O O . ASN A 1 93 ? -31.577 -14.578 35.622 1.00 91.38 93 ASN A O 1
ATOM 745 N N . GLY A 1 94 ? -31.908 -12.389 35.969 1.00 87.69 94 GLY A N 1
ATOM 746 C CA . GLY A 1 94 ? -30.831 -12.185 36.941 1.00 87.69 94 GLY A CA 1
ATOM 747 C C . GLY A 1 94 ? -29.438 -11.986 36.331 1.00 87.69 94 GLY A C 1
ATOM 748 O O . GLY A 1 94 ? -28.493 -11.715 37.075 1.00 87.69 94 GLY A O 1
ATOM 749 N N . GLN A 1 95 ? -29.292 -12.084 35.006 1.00 89.44 95 GLN A N 1
ATOM 750 C CA . GLN A 1 95 ? -28.031 -11.837 34.311 1.00 89.44 95 GLN A CA 1
ATOM 751 C C . GLN A 1 95 ? -27.693 -10.347 34.353 1.00 89.44 95 GLN A C 1
ATOM 753 O O . GLN A 1 95 ? -28.577 -9.495 34.290 1.00 89.44 95 GLN A O 1
ATOM 758 N N . ARG A 1 96 ? -26.409 -10.024 34.480 1.00 91.00 96 ARG A N 1
ATOM 759 C CA . ARG A 1 96 ? -25.919 -8.651 34.368 1.00 91.00 96 ARG A CA 1
ATOM 760 C C . ARG A 1 96 ? -25.006 -8.588 33.166 1.00 91.00 96 ARG A C 1
ATOM 762 O O . ARG A 1 96 ? -24.162 -9.466 33.017 1.00 91.00 96 ARG A O 1
ATOM 769 N N . ASP A 1 97 ? -25.152 -7.536 32.381 1.00 92.56 97 ASP A N 1
ATOM 770 C CA . ASP A 1 97 ? -24.245 -7.233 31.284 1.00 92.56 97 ASP A CA 1
ATOM 771 C C . ASP A 1 97 ? -23.356 -6.055 31.678 1.00 92.56 97 ASP A C 1
ATOM 773 O O . ASP A 1 97 ? -23.733 -5.196 32.484 1.00 92.56 97 ASP A O 1
ATOM 777 N N . LEU A 1 98 ? -22.142 -6.029 31.141 1.00 93.19 98 LEU A N 1
ATOM 778 C CA . LEU A 1 98 ? -21.244 -4.895 31.311 1.00 93.19 98 LEU A CA 1
ATOM 779 C C . LEU A 1 98 ? -21.788 -3.705 30.516 1.00 93.19 98 LEU A C 1
ATOM 781 O O . LEU A 1 98 ? -22.114 -3.821 29.339 1.00 93.19 98 LEU A O 1
ATOM 785 N N . THR A 1 99 ? -21.876 -2.550 31.165 1.00 92.69 99 THR A N 1
ATOM 786 C CA . THR A 1 99 ? -22.231 -1.273 30.545 1.00 92.69 99 THR A CA 1
ATOM 787 C C . THR A 1 99 ? -20.979 -0.409 30.480 1.00 92.69 99 THR A C 1
ATOM 789 O O . THR A 1 99 ? -20.323 -0.198 31.501 1.00 92.69 99 THR A O 1
ATOM 792 N N . LEU A 1 100 ? -20.631 0.074 29.287 1.00 93.06 100 LEU A N 1
ATOM 793 C CA . LEU A 1 100 ? -19.554 1.046 29.105 1.00 93.06 100 LEU A CA 1
ATOM 794 C C . LEU A 1 100 ? -19.954 2.356 29.792 1.00 93.06 100 LEU A C 1
ATOM 796 O O . LEU A 1 100 ? -21.017 2.900 29.501 1.00 93.06 100 LEU A O 1
ATOM 800 N N . ILE A 1 101 ? -19.124 2.843 30.711 1.00 94.38 101 ILE A N 1
ATOM 801 C CA . ILE A 1 101 ? -19.406 4.064 31.482 1.00 94.38 101 ILE A CA 1
ATOM 802 C C . ILE A 1 101 ? -18.427 5.194 31.191 1.00 94.38 101 ILE A C 1
ATOM 804 O O . ILE A 1 101 ? -18.750 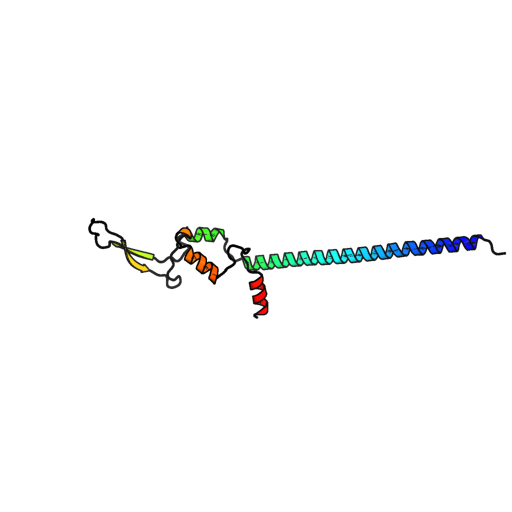6.351 31.454 1.00 94.38 101 ILE A O 1
ATOM 808 N N . TYR A 1 102 ? -17.235 4.877 30.685 1.00 93.00 102 TYR A N 1
ATOM 809 C CA . TYR A 1 102 ? -16.237 5.887 30.369 1.00 93.00 102 TYR A CA 1
ATOM 810 C C . TYR A 1 102 ? -15.203 5.374 29.370 1.00 93.00 102 TYR A C 1
ATOM 812 O O . TYR A 1 102 ? -14.869 4.188 29.363 1.00 93.00 102 TYR A O 1
ATOM 820 N N . GLU A 1 103 ? -14.656 6.293 28.582 1.00 91.62 103 GLU A N 1
ATOM 821 C CA . GLU A 1 103 ? -13.547 6.052 27.665 1.00 91.62 103 GLU A CA 1
ATOM 822 C C . GLU A 1 103 ? -12.456 7.093 27.927 1.00 91.62 103 GLU A C 1
ATOM 824 O O . GLU A 1 103 ? -12.724 8.294 27.995 1.00 91.62 103 GLU A O 1
ATOM 829 N N . VAL A 1 104 ? -11.220 6.634 28.117 1.00 88.75 104 VAL A N 1
ATOM 830 C CA . VAL A 1 104 ? -10.043 7.504 28.200 1.00 88.75 104 VAL A CA 1
ATOM 831 C C . VAL A 1 104 ? -9.395 7.513 26.825 1.00 88.75 104 VAL A C 1
ATOM 833 O O . VAL A 1 104 ? -8.823 6.509 26.398 1.00 88.75 104 VAL A O 1
ATOM 836 N N . ILE A 1 105 ? -9.520 8.650 26.148 1.00 86.19 105 ILE A N 1
ATOM 837 C CA . ILE A 1 105 ? -9.012 8.873 24.797 1.00 86.19 105 ILE A CA 1
ATOM 838 C C . ILE A 1 105 ? -7.686 9.627 24.895 1.00 86.19 105 ILE A C 1
ATOM 840 O O . ILE A 1 105 ? -7.583 10.623 25.617 1.00 86.19 105 ILE A O 1
ATOM 844 N N . ASP A 1 106 ? -6.676 9.161 24.164 1.00 80.69 106 ASP A N 1
ATOM 845 C CA . ASP A 1 106 ? -5.401 9.862 24.061 1.00 80.69 106 ASP A CA 1
ATOM 846 C C . ASP A 1 106 ? -5.580 11.166 23.246 1.00 80.69 106 ASP A C 1
ATOM 848 O O . ASP A 1 106 ? -6.093 11.119 22.124 1.00 80.69 106 ASP A O 1
ATOM 852 N N . PRO A 1 107 ? -5.157 12.337 23.759 1.00 76.75 107 PRO A N 1
ATOM 853 C CA . PRO A 1 107 ? -5.319 13.615 23.061 1.00 76.75 107 PRO A CA 1
ATOM 854 C C . PRO A 1 107 ? -4.495 13.743 21.767 1.00 76.75 107 PRO A C 1
ATOM 856 O O . PRO A 1 107 ? -4.818 14.578 20.925 1.00 76.75 107 PRO A O 1
ATOM 859 N N . LEU A 1 108 ? -3.433 12.952 21.607 1.00 77.06 108 LEU A N 1
ATOM 860 C CA . LEU A 1 108 ? -2.589 12.876 20.411 1.00 77.06 108 LEU A CA 1
ATOM 861 C C . LEU A 1 108 ? -2.980 11.691 19.510 1.00 77.06 108 LEU A C 1
ATOM 863 O O . LEU A 1 108 ? -2.808 11.767 18.293 1.00 77.06 108 LEU A O 1
ATOM 867 N N . GLY A 1 109 ? -3.483 10.603 20.101 1.00 70.56 109 GLY A N 1
ATOM 868 C CA . GLY A 1 109 ? -3.835 9.358 19.406 1.00 70.56 109 GLY A CA 1
ATOM 869 C C . GLY A 1 109 ? -5.258 9.308 18.835 1.00 70.56 109 GLY A C 1
ATOM 870 O O . GLY A 1 109 ? -5.472 8.652 17.814 1.00 70.56 109 GLY A O 1
ATOM 871 N N . GLY A 1 110 ? -6.208 10.029 19.437 1.00 78.44 110 GLY A N 1
ATOM 872 C CA . GLY A 1 110 ? -7.627 9.983 19.070 1.00 78.44 110 GLY A CA 1
ATOM 873 C C . GLY A 1 110 ? -8.344 8.706 19.531 1.00 78.44 110 GLY A C 1
ATOM 874 O O . GLY A 1 110 ? -7.764 7.865 20.216 1.00 78.44 110 GLY A O 1
ATOM 875 N N . ASP A 1 111 ? -9.626 8.577 19.172 1.00 83.44 111 ASP A N 1
ATOM 876 C CA . ASP A 1 111 ? -10.425 7.370 19.432 1.00 83.44 111 ASP A CA 1
ATOM 877 C C . ASP A 1 111 ? -10.056 6.288 18.412 1.00 83.44 111 ASP A C 1
ATOM 879 O O . ASP A 1 111 ? -10.283 6.436 17.206 1.00 83.44 111 ASP A O 1
ATOM 883 N N . ARG A 1 112 ? -9.414 5.227 18.900 1.00 79.81 112 ARG A N 1
ATOM 884 C CA . ARG A 1 112 ? -8.896 4.117 18.098 1.00 79.81 112 ARG A CA 1
ATOM 885 C C . ARG A 1 112 ? -9.276 2.796 18.735 1.00 79.81 112 ARG A C 1
ATOM 887 O O . ARG A 1 112 ? -9.153 2.620 19.948 1.00 79.81 112 ARG A O 1
ATOM 894 N N . GLN A 1 113 ? -9.753 1.894 17.883 1.00 79.50 113 GLN A N 1
ATOM 895 C CA . GLN A 1 113 ? -10.182 0.551 18.245 1.00 79.50 113 GLN A CA 1
ATOM 896 C C . GLN A 1 113 ? -9.734 -0.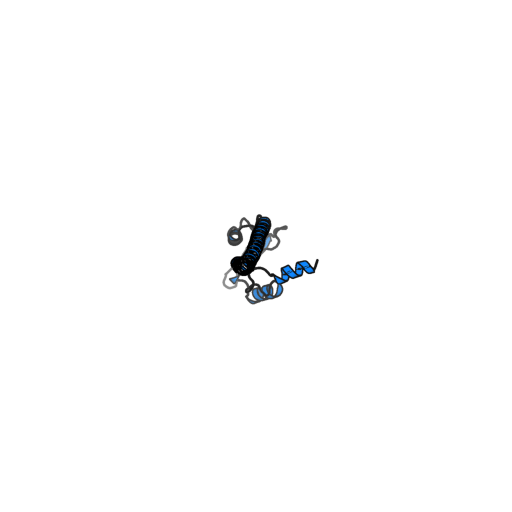408 17.148 1.00 79.50 113 GLN A C 1
ATOM 898 O O . GLN A 1 113 ? -10.120 -0.247 15.988 1.00 79.50 113 GLN A O 1
ATOM 903 N N . TRP A 1 114 ? -8.941 -1.413 17.512 1.00 78.69 114 TRP A N 1
ATOM 904 C CA . TRP A 1 114 ? -8.604 -2.484 16.581 1.00 78.69 114 TRP A CA 1
ATOM 905 C C . TRP A 1 114 ? -9.776 -3.426 16.388 1.00 78.69 114 TRP A C 1
ATOM 907 O O . TRP A 1 114 ? -10.330 -3.975 17.342 1.00 78.69 114 TRP A O 1
ATOM 917 N N . LEU A 1 115 ? -10.100 -3.650 15.122 1.00 82.31 115 LEU A N 1
ATOM 918 C CA . LEU A 1 115 ? -11.075 -4.630 14.697 1.00 82.31 115 LEU A CA 1
ATOM 919 C C . LEU A 1 115 ? -10.421 -5.506 13.622 1.00 82.31 115 LEU A C 1
ATOM 921 O O . LEU A 1 115 ? -9.877 -4.960 12.658 1.00 82.31 115 LEU A O 1
ATOM 925 N N . PRO A 1 116 ? -10.426 -6.842 13.764 1.00 85.62 116 PRO A N 1
ATOM 926 C CA . PRO A 1 116 ? -9.932 -7.703 12.704 1.00 85.62 116 PRO A CA 1
ATOM 927 C C . PRO A 1 116 ? -10.839 -7.584 11.471 1.00 85.62 116 PRO A C 1
ATOM 929 O O . PRO A 1 116 ? -12.036 -7.308 11.573 1.00 85.62 116 PRO A O 1
ATOM 932 N N . LEU A 1 117 ? -10.249 -7.769 10.288 1.00 89.94 117 LEU A N 1
ATOM 933 C CA . LEU A 1 117 ? -10.912 -7.501 9.007 1.00 89.94 117 LEU A CA 1
ATOM 934 C C . LEU A 1 117 ? -12.187 -8.339 8.801 1.00 89.94 117 LEU A C 1
ATOM 936 O O . LEU A 1 117 ? -13.124 -7.878 8.160 1.00 89.94 117 LEU A O 1
ATOM 940 N N . ASP A 1 118 ? -12.245 -9.542 9.371 1.00 94.06 118 ASP A N 1
ATOM 941 C CA . ASP A 1 118 ? -13.391 -10.456 9.303 1.00 94.06 118 ASP A CA 1
ATOM 942 C C . ASP A 1 118 ? -14.623 -9.975 10.089 1.00 94.06 118 ASP A C 1
ATOM 944 O O . ASP A 1 118 ? -15.739 -10.421 9.821 1.00 94.06 118 ASP A O 1
ATOM 948 N N . GLN A 1 119 ? -14.441 -9.044 11.028 1.00 94.25 119 GLN A N 1
ATOM 949 C CA . GLN A 1 119 ? -15.530 -8.386 11.750 1.00 94.25 119 GLN A CA 1
ATOM 950 C C . GLN A 1 119 ? -16.053 -7.139 11.018 1.00 94.25 119 GLN A C 1
ATOM 952 O O . GLN A 1 119 ? -17.079 -6.583 11.418 1.00 94.25 119 GLN A O 1
ATOM 957 N N . ILE A 1 120 ? -15.390 -6.699 9.940 1.00 95.12 120 ILE A N 1
ATOM 958 C CA . ILE A 1 120 ? -15.832 -5.564 9.126 1.00 95.12 120 ILE A CA 1
ATOM 959 C C . ILE A 1 120 ? -16.837 -6.059 8.070 1.00 95.12 120 ILE A C 1
ATOM 961 O O . ILE A 1 120 ? -16.520 -6.951 7.283 1.00 95.12 120 ILE A O 1
ATOM 965 N N . PRO A 1 121 ? -18.049 -5.476 7.991 1.00 97.25 121 PRO A N 1
ATOM 966 C CA . PRO A 1 121 ? -19.008 -5.797 6.939 1.00 97.25 121 PRO A CA 1
ATOM 967 C C . PRO A 1 121 ? -18.414 -5.627 5.535 1.00 97.25 121 PRO A C 1
ATOM 969 O O . PRO A 1 121 ? -17.876 -4.568 5.215 1.00 97.25 121 PRO A O 1
ATOM 972 N N . GLN A 1 122 ? -18.610 -6.620 4.661 1.00 96.88 122 GLN A N 1
ATOM 973 C CA . GLN A 1 122 ? -18.070 -6.605 3.292 1.00 96.88 122 GLN A CA 1
ATOM 974 C C . GLN A 1 122 ? -18.431 -5.328 2.515 1.00 96.88 122 GLN A C 1
ATOM 976 O O . GLN A 1 122 ? -17.603 -4.779 1.804 1.00 96.88 122 GLN A O 1
ATOM 981 N N . GLN A 1 123 ? -19.643 -4.802 2.710 1.00 97.94 123 GLN A N 1
ATOM 982 C CA . GLN A 1 123 ? -20.103 -3.574 2.053 1.00 97.94 123 GLN A CA 1
ATOM 983 C C . GLN A 1 123 ? -19.249 -2.348 2.406 1.00 97.94 123 GLN A C 1
ATOM 985 O O . GLN A 1 123 ? -19.081 -1.468 1.566 1.00 97.94 123 GLN A O 1
ATOM 990 N N . LEU A 1 124 ? -18.719 -2.279 3.633 1.00 97.12 124 LEU A N 1
ATOM 991 C CA . LEU A 1 124 ? -17.820 -1.198 4.037 1.00 97.12 124 LEU A CA 1
ATOM 992 C C . LEU A 1 124 ? -16.450 -1.360 3.384 1.00 97.12 124 LEU A C 1
ATOM 994 O O . LEU A 1 124 ? -15.923 -0.384 2.864 1.00 97.12 124 LEU A O 1
ATOM 998 N N . ILE A 1 125 ? -15.921 -2.587 3.345 1.00 96.75 125 ILE A N 1
ATOM 999 C CA . ILE A 1 125 ? -14.660 -2.896 2.654 1.00 96.75 125 ILE A CA 1
ATOM 1000 C C . ILE A 1 125 ? -14.767 -2.489 1.178 1.00 96.75 125 ILE A C 1
ATOM 1002 O O . ILE A 1 125 ? -13.935 -1.731 0.679 1.00 96.75 125 ILE A O 1
ATOM 1006 N N . ASP A 1 126 ? -15.831 -2.923 0.502 1.00 97.06 126 ASP A N 1
ATOM 1007 C CA . ASP A 1 126 ? -16.067 -2.629 -0.912 1.00 97.06 126 ASP A CA 1
ATOM 1008 C C . ASP A 1 126 ? -16.233 -1.123 -1.165 1.00 97.06 126 ASP A C 1
ATOM 1010 O O . ASP A 1 126 ? -15.690 -0.597 -2.137 1.00 97.06 126 ASP A O 1
ATOM 1014 N N . ALA A 1 127 ? -16.955 -0.411 -0.291 1.00 97.56 127 ALA A N 1
ATOM 1015 C CA . ALA A 1 127 ? -17.142 1.035 -0.404 1.00 97.56 127 ALA A CA 1
ATOM 1016 C C . ALA A 1 127 ? -15.824 1.804 -0.234 1.00 97.56 127 ALA A C 1
ATOM 1018 O O . ALA A 1 127 ? -15.545 2.711 -1.019 1.00 97.56 127 ALA A O 1
ATOM 1019 N N . THR A 1 128 ? -14.997 1.428 0.747 1.00 96.69 128 THR A N 1
ATOM 1020 C CA . THR A 1 128 ? -13.672 2.028 0.953 1.00 96.69 128 THR A CA 1
ATOM 1021 C C . THR A 1 128 ? -12.771 1.786 -0.252 1.00 96.69 128 THR A C 1
ATOM 1023 O O . THR A 1 128 ? -12.191 2.735 -0.774 1.00 96.69 128 THR A O 1
ATOM 1026 N N . ILE A 1 129 ? -12.709 0.548 -0.752 1.00 95.94 129 ILE A N 1
ATOM 1027 C CA . ILE A 1 129 ? -11.924 0.211 -1.947 1.00 95.94 129 ILE A CA 1
ATOM 1028 C C . ILE A 1 129 ? -12.422 1.007 -3.157 1.00 95.94 129 ILE A C 1
ATOM 1030 O O . ILE A 1 129 ? -11.621 1.570 -3.893 1.00 95.94 129 ILE A O 1
ATOM 1034 N N . ALA A 1 130 ? -13.735 1.124 -3.357 1.00 95.62 130 ALA A N 1
ATOM 1035 C CA . ALA A 1 130 ? -14.286 1.864 -4.490 1.00 95.62 130 ALA A CA 1
ATOM 1036 C C . ALA A 1 130 ? -13.931 3.364 -4.482 1.00 95.62 130 ALA A C 1
ATOM 1038 O O . ALA A 1 130 ? -13.779 3.945 -5.560 1.00 95.62 130 ALA A O 1
ATOM 1039 N N . ILE A 1 131 ? -13.820 3.982 -3.299 1.00 96.12 131 ILE A N 1
ATOM 1040 C CA . ILE A 1 131 ? -13.518 5.413 -3.135 1.00 96.12 131 ILE A CA 1
ATOM 1041 C C . ILE A 1 131 ? -12.008 5.685 -3.169 1.00 96.12 131 ILE A C 1
ATOM 1043 O O . ILE A 1 131 ? -11.588 6.613 -3.859 1.00 96.12 131 ILE A O 1
ATOM 1047 N N . GLU A 1 132 ? -11.209 4.893 -2.452 1.00 94.75 132 GLU A N 1
ATOM 1048 C CA . GLU A 1 132 ? -9.773 5.147 -2.257 1.00 94.75 132 GLU A CA 1
ATOM 1049 C C . GLU A 1 132 ? -8.911 4.544 -3.377 1.00 94.75 132 GLU A C 1
ATOM 1051 O O . GLU A 1 132 ? -8.086 5.232 -3.977 1.00 94.75 132 GLU A O 1
ATOM 1056 N N . ASP A 1 133 ? -9.114 3.264 -3.704 1.00 92.12 133 ASP A N 1
ATOM 1057 C CA . ASP A 1 133 ? -8.366 2.566 -4.754 1.00 92.12 133 ASP A CA 1
ATOM 1058 C C . ASP A 1 133 ? -9.209 1.465 -5.404 1.00 92.12 133 ASP A C 1
ATOM 1060 O O . ASP A 1 133 ? -9.152 0.286 -5.050 1.00 92.12 133 ASP A O 1
ATOM 1064 N N . ARG A 1 134 ? -9.948 1.837 -6.453 1.00 92.38 134 ARG A N 1
ATOM 1065 C CA . ARG A 1 134 ? -10.789 0.900 -7.218 1.00 92.38 134 ARG A CA 1
ATOM 1066 C C . ARG A 1 134 ? -10.021 -0.287 -7.818 1.00 92.38 134 ARG A C 1
ATOM 1068 O O . ARG A 1 134 ? -10.644 -1.239 -8.283 1.00 92.38 134 ARG A O 1
ATOM 1075 N N . THR A 1 135 ? -8.694 -0.194 -7.917 1.00 91.69 135 THR A N 1
ATOM 1076 C CA . THR A 1 135 ? -7.834 -1.216 -8.526 1.00 91.69 135 THR A CA 1
ATOM 1077 C C . THR A 1 135 ? -7.135 -2.103 -7.506 1.00 91.69 135 THR A C 1
ATOM 1079 O O . THR A 1 135 ? -6.423 -3.011 -7.932 1.00 91.69 135 THR A O 1
ATOM 1082 N N . PHE A 1 136 ? -7.385 -1.904 -6.209 1.00 92.94 136 PHE A N 1
ATOM 1083 C CA . PHE A 1 136 ? -6.703 -2.551 -5.086 1.00 92.94 136 PHE A CA 1
ATOM 1084 C C . PHE A 1 136 ? -6.433 -4.054 -5.276 1.00 92.94 136 PHE A C 1
ATOM 1086 O O . PHE A 1 136 ? -5.307 -4.510 -5.126 1.00 92.94 136 PHE A O 1
ATOM 1093 N N . TYR A 1 137 ? -7.436 -4.837 -5.690 1.00 93.12 137 TYR A N 1
ATOM 1094 C CA . TYR A 1 137 ? -7.287 -6.292 -5.871 1.00 93.12 137 TYR A CA 1
ATOM 1095 C C . TYR A 1 137 ? -6.548 -6.724 -7.147 1.00 93.12 137 TYR A C 1
ATOM 1097 O O . TYR A 1 137 ? -6.253 -7.903 -7.326 1.00 93.12 137 TYR A O 1
ATOM 1105 N N . THR A 1 138 ? -6.302 -5.801 -8.072 1.00 92.94 138 THR A N 1
ATOM 1106 C CA . THR A 1 138 ? -5.765 -6.095 -9.412 1.00 92.94 138 THR A CA 1
ATOM 1107 C C . THR A 1 138 ? -4.440 -5.400 -9.702 1.00 92.94 138 THR A C 1
ATOM 1109 O O . THR A 1 138 ? -3.711 -5.831 -10.599 1.00 92.94 138 THR A O 1
ATOM 1112 N N . ASN A 1 139 ? -4.124 -4.325 -8.978 1.00 89.69 139 ASN A N 1
ATOM 1113 C CA . ASN A 1 139 ? -2.879 -3.596 -9.146 1.00 89.69 139 ASN A CA 1
ATOM 1114 C C . ASN A 1 139 ? -1.720 -4.313 -8.433 1.00 89.69 139 ASN A C 1
ATOM 1116 O O . ASN A 1 139 ? -1.905 -5.220 -7.628 1.00 89.69 139 ASN A O 1
ATOM 1120 N N . GLN A 1 140 ? -0.492 -3.931 -8.778 1.00 87.88 14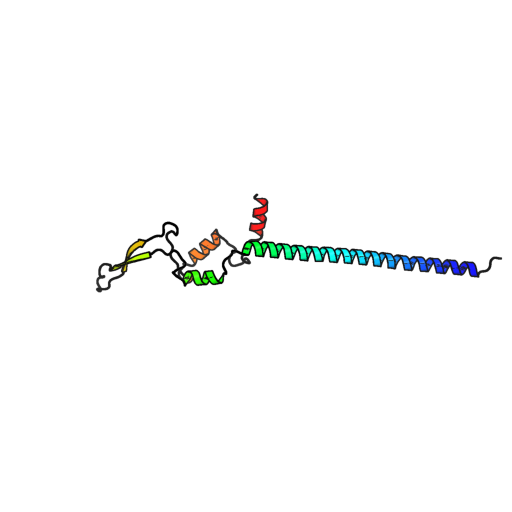0 GLN A N 1
ATOM 1121 C CA . GLN A 1 140 ? 0.728 -4.512 -8.206 1.00 87.88 140 GLN A CA 1
ATOM 1122 C C . GLN A 1 140 ? 1.170 -3.768 -6.926 1.00 87.88 140 GLN A C 1
ATOM 1124 O O . GLN A 1 140 ? 2.351 -3.777 -6.588 1.00 87.88 140 GLN A O 1
ATOM 1129 N N . GLY A 1 141 ? 0.244 -3.073 -6.251 1.00 84.50 141 GLY A N 1
ATOM 1130 C CA . GLY A 1 141 ? 0.522 -2.192 -5.110 1.00 84.50 141 GLY A CA 1
ATOM 1131 C C . GLY A 1 141 ? 0.921 -0.758 -5.483 1.00 84.50 141 GLY A C 1
ATOM 1132 O O . GLY A 1 141 ? 1.308 0.015 -4.613 1.00 84.50 141 GLY A O 1
ATOM 1133 N N . PHE A 1 142 ? 0.856 -0.386 -6.765 1.00 83.94 142 PHE A N 1
ATOM 1134 C CA . PHE A 1 142 ? 1.149 0.969 -7.239 1.00 83.94 142 PHE A CA 1
ATOM 1135 C C . PHE A 1 142 ? 0.319 1.330 -8.478 1.00 83.94 142 PHE A C 1
ATOM 1137 O O . PHE A 1 142 ? 0.100 0.498 -9.362 1.00 83.94 142 PHE A O 1
ATOM 1144 N N . ASP A 1 143 ? -0.094 2.598 -8.570 1.00 84.25 143 ASP A N 1
ATOM 1145 C CA . ASP A 1 143 ? -0.785 3.158 -9.735 1.00 84.25 143 ASP A CA 1
ATOM 1146 C C . ASP A 1 143 ? 0.200 3.924 -10.634 1.00 84.25 143 ASP A C 1
ATOM 1148 O O . ASP A 1 143 ? 0.495 5.102 -10.421 1.00 84.25 143 ASP A O 1
ATOM 1152 N N . MET A 1 144 ? 0.710 3.256 -11.676 1.00 84.19 144 MET A N 1
ATOM 1153 C CA . MET A 1 144 ? 1.629 3.876 -12.642 1.00 84.19 144 MET A CA 1
ATOM 1154 C C . MET A 1 144 ? 0.999 5.058 -13.388 1.00 84.19 144 MET A C 1
ATOM 1156 O O . MET A 1 144 ? 1.703 6.005 -13.742 1.00 84.19 144 MET A O 1
ATOM 1160 N N . ILE A 1 145 ? -0.310 4.999 -13.649 1.00 84.50 145 ILE A N 1
ATOM 1161 C CA . ILE A 1 145 ? -1.022 6.052 -14.377 1.00 84.50 145 ILE A CA 1
ATOM 1162 C C . ILE A 1 145 ? -1.184 7.263 -13.458 1.00 84.50 145 ILE A C 1
ATOM 1164 O O . ILE A 1 145 ? -0.894 8.383 -13.878 1.00 84.50 145 ILE A O 1
ATOM 1168 N N . GLY A 1 146 ? -1.578 7.038 -12.202 1.00 83.00 146 GLY A N 1
ATOM 1169 C CA . GLY A 1 146 ? -1.656 8.067 -11.166 1.00 83.00 146 GLY A CA 1
ATOM 1170 C C . GLY A 1 146 ? -0.317 8.764 -10.923 1.00 83.00 146 GLY A C 1
ATOM 1171 O O . GLY A 1 146 ? -0.263 9.994 -10.937 1.00 83.00 146 GLY A O 1
ATOM 1172 N N . ILE A 1 147 ? 0.775 8.000 -10.809 1.00 85.69 147 ILE A N 1
ATOM 1173 C CA . ILE A 1 147 ? 2.138 8.547 -10.689 1.00 85.69 147 ILE A CA 1
ATOM 1174 C C . ILE A 1 147 ? 2.487 9.400 -11.913 1.00 85.69 147 ILE A C 1
ATOM 1176 O O . ILE A 1 147 ? 2.955 10.526 -11.769 1.00 85.69 147 ILE A O 1
ATOM 1180 N N . GLY A 1 148 ? 2.234 8.891 -13.122 1.00 87.38 148 GLY A N 1
ATOM 1181 C CA . GLY A 1 148 ? 2.482 9.633 -14.359 1.00 87.38 148 GLY A CA 1
ATOM 1182 C C . GLY A 1 148 ? 1.685 10.938 -14.440 1.00 87.38 148 GLY A C 1
ATOM 1183 O O . GLY A 1 148 ? 2.225 11.961 -14.856 1.00 87.38 148 GLY A O 1
ATOM 1184 N N . ARG A 1 149 ? 0.422 10.924 -13.997 1.00 87.00 149 ARG A N 1
ATOM 1185 C CA . ARG A 1 149 ? -0.440 12.112 -13.955 1.00 87.00 149 ARG A CA 1
ATOM 1186 C C . ARG A 1 149 ? 0.086 13.170 -12.983 1.00 87.00 149 ARG A C 1
ATOM 1188 O O . ARG A 1 149 ? 0.091 14.343 -13.345 1.00 87.00 149 ARG A O 1
ATOM 1195 N N . ALA A 1 150 ? 0.591 12.768 -11.817 1.00 87.56 150 ALA A N 1
ATOM 1196 C CA . ALA A 1 150 ? 1.121 13.693 -10.813 1.00 87.56 150 ALA A CA 1
ATOM 1197 C C . ALA A 1 150 ? 2.290 14.557 -11.332 1.00 87.56 150 ALA A C 1
ATOM 1199 O O . ALA A 1 150 ? 2.450 15.691 -10.894 1.00 87.56 150 ALA A O 1
ATOM 1200 N N . PHE A 1 151 ? 3.070 14.068 -12.303 1.00 86.44 151 PHE A N 1
ATOM 1201 C CA . PHE A 1 151 ? 4.138 14.852 -12.940 1.00 86.44 151 PHE A CA 1
ATOM 1202 C C . PHE A 1 151 ? 3.641 15.931 -13.908 1.00 86.44 151 PHE A C 1
ATOM 1204 O O . PHE A 1 151 ? 4.400 16.840 -14.227 1.00 86.44 151 PHE A O 1
ATOM 1211 N N . ASN A 1 152 ? 2.412 15.813 -14.413 1.00 81.44 152 ASN A N 1
ATOM 1212 C CA . ASN A 1 152 ? 1.827 16.769 -15.355 1.00 81.44 152 ASN A CA 1
ATOM 1213 C C . ASN A 1 152 ? 0.863 17.759 -14.674 1.00 81.44 152 ASN A C 1
ATOM 1215 O O . ASN A 1 152 ? 0.444 18.728 -15.299 1.00 81.44 152 ASN A O 1
ATOM 1219 N N . GLU A 1 153 ? 0.479 17.499 -13.422 1.00 68.94 153 GLU A N 1
ATOM 1220 C CA . GLU A 1 153 ? -0.408 18.358 -12.619 1.00 68.94 153 GLU A CA 1
ATOM 1221 C C . GLU A 1 153 ? 0.351 19.366 -11.727 1.00 68.94 153 GLU A C 1
ATOM 1223 O O . GLU A 1 153 ? -0.284 20.132 -11.004 1.00 68.94 153 GLU A O 1
ATOM 1228 N N . TYR A 1 154 ? 1.684 19.412 -11.824 1.00 53.59 154 TYR A N 1
ATOM 1229 C CA . TYR A 1 154 ? 2.570 20.413 -11.210 1.00 53.59 154 TYR A CA 1
ATOM 1230 C C . TYR A 1 154 ? 3.197 21.326 -12.268 1.00 53.59 154 TYR A C 1
ATOM 1232 O O . TYR A 1 154 ? 3.369 22.530 -11.965 1.00 53.59 154 TYR A O 1
#